Protein AF-A0AAE3CXT7-F1 (afdb_monomer_lite)

Organism: Providencia rettgeri (NCBI:txid587)

InterPro domains:
  IPR003063 Cloacin immunity protein family [PF03513] (1-55)

Structure (mmCIF, N/CA/C/O backbone):
data_AF-A0AAE3CXT7-F1
#
_entry.id   AF-A0AAE3CXT7-F1
#
loop_
_atom_site.group_PDB
_atom_site.id
_atom_site.type_symbol
_atom_site.label_atom_id
_atom_site.label_alt_id
_atom_site.label_comp_id
_atom_site.label_asym_id
_atom_site.label_entity_id
_atom_site.label_seq_id
_atom_site.pdbx_PDB_ins_code
_atom_site.Cartn_x
_atom_site.Cartn_y
_atom_site.Cartn_z
_atom_site.occupancy
_atom_site.B_iso_or_equiv
_atom_site.auth_seq_id
_atom_site.auth_comp_id
_atom_site.auth_asym_id
_atom_site.auth_atom_id
_atom_site.pdbx_PDB_model_num
ATOM 1 N N . GLY A 1 1 ? 14.790 5.079 -0.820 1.00 84.12 1 GLY A N 1
ATOM 2 C CA . GLY A 1 1 ? 15.841 4.059 -0.652 1.00 84.12 1 GLY A CA 1
ATOM 3 C C . GLY A 1 1 ? 15.424 2.832 -1.421 1.00 84.12 1 GLY A C 1
ATOM 4 O O . GLY A 1 1 ? 14.255 2.744 -1.767 1.00 84.12 1 GLY A O 1
ATOM 5 N N . ASP A 1 2 ? 16.348 1.919 -1.690 1.00 85.56 2 ASP A N 1
ATOM 6 C CA . ASP A 1 2 ? 16.220 1.023 -2.856 1.00 85.56 2 ASP A CA 1
ATOM 7 C C . ASP A 1 2 ? 15.641 -0.356 -2.521 1.00 85.56 2 ASP A C 1
ATOM 9 O O . ASP A 1 2 ? 15.753 -1.283 -3.311 1.00 85.56 2 ASP A O 1
ATOM 13 N N . ASN A 1 3 ? 15.064 -0.511 -1.326 1.00 86.06 3 ASN A N 1
ATOM 14 C CA . ASN A 1 3 ? 14.391 -1.744 -0.935 1.00 86.06 3 ASN A CA 1
ATOM 15 C C . ASN A 1 3 ? 12.928 -1.702 -1.399 1.00 86.06 3 ASN A C 1
ATOM 17 O O . ASN A 1 3 ? 12.140 -0.905 -0.887 1.00 86.06 3 ASN A O 1
ATOM 21 N N . ASP A 1 4 ? 12.590 -2.579 -2.335 1.00 84.81 4 ASP A N 1
ATOM 22 C CA . ASP A 1 4 ? 11.292 -2.726 -2.987 1.00 84.81 4 ASP A CA 1
ATOM 23 C C . ASP A 1 4 ? 10.448 -3.893 -2.440 1.00 84.81 4 ASP A C 1
ATOM 25 O O . ASP A 1 4 ? 9.362 -4.136 -2.954 1.00 84.81 4 ASP A O 1
ATOM 2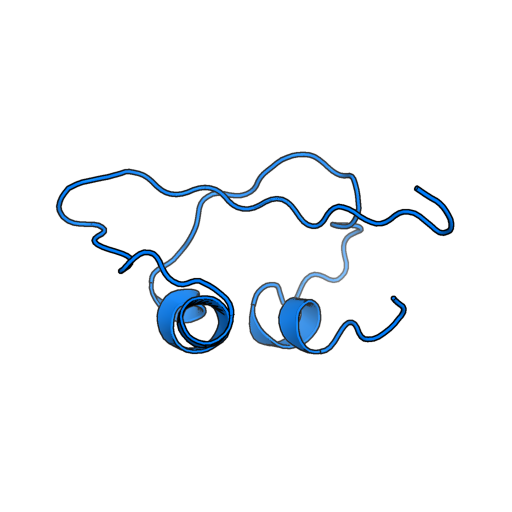9 N N . SER A 1 5 ? 10.844 -4.566 -1.349 1.00 86.50 5 SER A N 1
ATOM 30 C CA . SER A 1 5 ? 10.098 -5.737 -0.840 1.00 86.50 5 SER A CA 1
ATOM 31 C C . SER A 1 5 ? 8.619 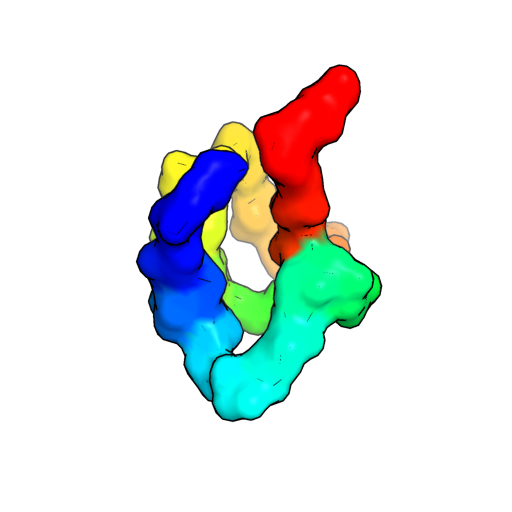-5.453 -0.536 1.00 86.50 5 SER A C 1
ATOM 33 O O . SER A 1 5 ? 7.766 -6.299 -0.776 1.00 86.50 5 SER A O 1
ATOM 35 N N . ILE A 1 6 ? 8.276 -4.245 -0.065 1.00 84.88 6 ILE A N 1
ATOM 36 C CA . ILE A 1 6 ? 6.870 -3.867 0.188 1.00 84.88 6 ILE A CA 1
ATOM 37 C C . ILE A 1 6 ? 6.063 -3.828 -1.117 1.00 84.88 6 ILE A C 1
ATOM 39 O O . ILE A 1 6 ? 4.877 -4.159 -1.118 1.00 84.88 6 ILE A O 1
ATOM 43 N N . ILE A 1 7 ? 6.688 -3.414 -2.223 1.00 84.62 7 ILE A N 1
ATOM 44 C CA . ILE A 1 7 ? 6.057 -3.409 -3.543 1.00 84.62 7 ILE A CA 1
ATOM 45 C C . ILE A 1 7 ? 5.752 -4.850 -3.952 1.00 84.62 7 ILE A C 1
ATOM 47 O O . ILE A 1 7 ? 4.593 -5.150 -4.218 1.00 84.62 7 ILE A O 1
ATOM 51 N N . GLU A 1 8 ? 6.742 -5.744 -3.894 1.00 81.94 8 GLU A N 1
ATOM 52 C CA . GLU A 1 8 ? 6.579 -7.162 -4.254 1.00 81.94 8 GLU A CA 1
ATOM 53 C C . GLU A 1 8 ? 5.502 -7.871 -3.410 1.00 81.94 8 GLU A C 1
ATOM 55 O O . GLU A 1 8 ? 4.756 -8.713 -3.910 1.00 81.94 8 GLU A O 1
ATOM 60 N N . GLU A 1 9 ? 5.392 -7.513 -2.128 1.00 80.38 9 GLU A N 1
ATOM 61 C CA . GLU A 1 9 ? 4.416 -8.079 -1.191 1.00 80.38 9 GLU A CA 1
ATOM 62 C C . GLU A 1 9 ? 2.993 -7.524 -1.357 1.00 80.38 9 GLU A C 1
ATOM 64 O O . GLU A 1 9 ? 2.039 -8.117 -0.847 1.00 80.38 9 GLU A O 1
ATOM 69 N N . THR A 1 10 ? 2.818 -6.377 -2.016 1.00 77.88 10 THR A N 1
ATOM 70 C CA . THR A 1 10 ? 1.503 -5.741 -2.193 1.00 77.88 10 THR A CA 1
ATOM 71 C C . THR A 1 10 ? 1.035 -5.877 -3.631 1.00 77.88 10 THR A C 1
ATOM 73 O O . THR A 1 10 ? 0.073 -6.593 -3.918 1.00 77.88 10 THR A O 1
ATOM 76 N N . ILE A 1 11 ? 1.743 -5.246 -4.557 1.00 74.88 11 ILE A N 1
ATOM 77 C CA . ILE A 1 11 ? 1.429 -5.294 -5.973 1.00 74.88 11 ILE A CA 1
ATOM 78 C C . ILE A 1 11 ? 2.386 -6.262 -6.656 1.00 74.88 11 ILE A C 1
ATOM 80 O O . ILE A 1 11 ? 3.545 -5.961 -6.921 1.00 74.88 11 ILE A O 1
ATOM 84 N N . ASN A 1 12 ? 1.848 -7.415 -7.038 1.00 64.00 12 ASN A N 1
ATOM 85 C CA . ASN A 1 12 ? 2.527 -8.327 -7.945 1.00 64.00 12 ASN A CA 1
ATOM 86 C C . ASN A 1 12 ? 2.296 -7.854 -9.392 1.00 64.00 12 ASN A C 1
ATOM 88 O O . ASN A 1 12 ? 1.494 -8.446 -10.116 1.00 64.00 12 ASN A O 1
ATOM 92 N N . SER A 1 13 ? 2.891 -6.726 -9.793 1.00 57.78 13 SER A N 1
ATOM 93 C CA . SER A 1 13 ? 2.740 -6.212 -11.158 1.00 57.78 13 SER A CA 1
ATOM 94 C C . SER A 1 13 ? 3.996 -6.431 -11.983 1.00 57.78 13 SER A C 1
ATOM 96 O O . SER A 1 13 ? 5.071 -5.945 -11.650 1.00 57.78 13 SER A O 1
ATOM 98 N N . GLU A 1 14 ? 3.812 -7.033 -13.155 1.00 63.72 14 GLU A N 1
ATOM 99 C CA . GLU A 1 14 ? 4.763 -6.956 -14.271 1.00 63.72 14 GLU A CA 1
ATOM 100 C C . GLU A 1 14 ? 4.844 -5.529 -14.876 1.00 63.72 14 GLU A C 1
ATOM 102 O O . GLU A 1 14 ? 5.571 -5.295 -15.841 1.00 63.72 14 GLU A O 1
ATOM 107 N N . GLU A 1 15 ? 4.092 -4.567 -14.325 1.00 66.00 15 GLU A N 1
ATOM 108 C CA . GLU A 1 15 ? 3.981 -3.181 -14.785 1.00 66.00 15 GLU A CA 1
ATOM 109 C C . GLU A 1 15 ? 4.733 -2.187 -13.882 1.00 66.00 15 GLU A C 1
ATOM 111 O O . GLU A 1 15 ? 4.998 -2.443 -12.709 1.00 66.00 15 GLU A O 1
ATOM 116 N N . ASN A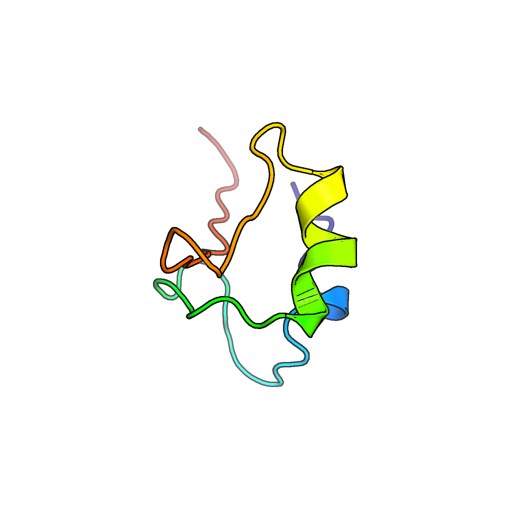 1 16 ? 5.073 -1.020 -14.440 1.00 77.31 16 ASN A N 1
ATOM 117 C CA . ASN A 1 16 ? 5.777 0.042 -13.723 1.00 77.31 16 ASN A CA 1
ATOM 118 C C . ASN A 1 16 ? 4.826 0.804 -12.784 1.00 77.31 16 ASN A C 1
ATOM 120 O O . ASN A 1 16 ? 3.968 1.557 -13.250 1.00 77.31 16 ASN A O 1
ATOM 124 N N . ILE A 1 17 ? 5.004 0.643 -11.472 1.00 86.75 17 ILE A N 1
ATOM 125 C CA . ILE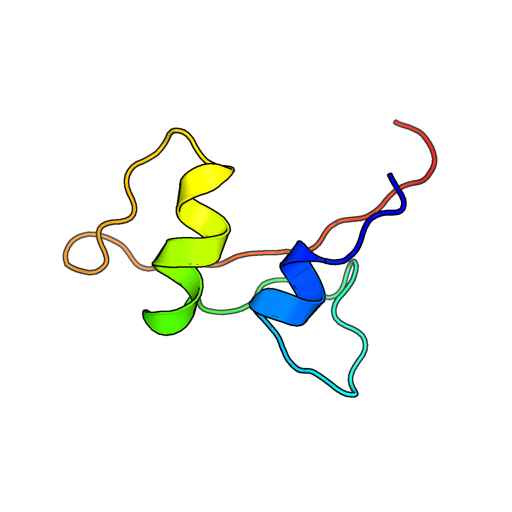 A 1 17 ? 4.136 1.256 -10.451 1.00 86.75 17 ILE A CA 1
ATOM 126 C C . ILE A 1 17 ? 4.780 2.416 -9.687 1.00 86.75 17 ILE A C 1
ATOM 128 O O . ILE A 1 17 ? 4.087 3.147 -8.979 1.00 86.75 17 ILE A O 1
ATOM 132 N N . ILE A 1 18 ? 6.094 2.603 -9.824 1.00 89.88 18 ILE A N 1
ATOM 133 C CA . ILE A 1 18 ? 6.828 3.647 -9.108 1.00 89.88 18 ILE A CA 1
ATOM 134 C C . ILE A 1 18 ? 6.591 4.995 -9.796 1.00 89.88 18 ILE A C 1
ATOM 136 O O . ILE A 1 18 ? 6.752 5.111 -11.011 1.00 89.88 18 ILE A O 1
ATOM 140 N N . ASN A 1 19 ? 6.236 6.026 -9.022 1.00 91.19 19 ASN A N 1
ATOM 141 C CA . ASN A 1 19 ? 5.878 7.365 -9.509 1.00 91.19 19 ASN A CA 1
ATOM 142 C C . ASN A 1 19 ? 4.760 7.347 -10.574 1.00 91.19 19 ASN A C 1
ATOM 144 O O . ASN A 1 19 ? 4.720 8.209 -11.455 1.00 91.19 19 ASN A O 1
ATOM 148 N N . ASN A 1 20 ? 3.853 6.365 -10.507 1.00 91.56 20 ASN A N 1
ATOM 149 C CA . ASN A 1 20 ? 2.816 6.142 -11.516 1.00 91.56 20 ASN A CA 1
ATOM 150 C C . ASN A 1 20 ? 1.393 6.327 -10.959 1.00 91.56 20 ASN A C 1
ATOM 152 O O . ASN A 1 20 ? 0.493 5.525 -11.199 1.00 91.56 20 ASN A O 1
ATOM 156 N N . GLY A 1 21 ? 1.191 7.407 -10.204 1.00 91.12 21 GLY A N 1
ATOM 157 C CA . GLY A 1 21 ? -0.108 7.749 -9.630 1.00 91.12 21 GLY A CA 1
ATOM 158 C C . GLY A 1 21 ? -0.436 6.963 -8.362 1.00 91.12 21 GLY A C 1
ATOM 159 O O . GLY A 1 21 ? 0.452 6.621 -7.583 1.00 91.12 21 GLY A O 1
ATOM 160 N N . CYS A 1 22 ? -1.731 6.745 -8.131 1.00 91.44 22 CYS A N 1
ATOM 161 C CA . CYS A 1 22 ? -2.240 6.056 -6.951 1.00 91.44 22 CYS A CA 1
ATOM 162 C C . CYS A 1 22 ? -3.132 4.876 -7.336 1.00 91.44 22 CYS A C 1
ATOM 164 O O . CYS A 1 22 ? -3.770 4.875 -8.391 1.00 91.44 22 CYS A O 1
ATOM 166 N N . PHE A 1 23 ? -3.166 3.889 -6.451 1.00 90.25 23 PHE A N 1
ATOM 167 C CA . PHE A 1 23 ? -3.881 2.634 -6.617 1.00 90.25 23 PHE A CA 1
ATOM 168 C C . PHE A 1 23 ? -4.870 2.465 -5.472 1.00 90.25 23 PHE A C 1
ATOM 170 O O . PHE A 1 23 ? -4.537 2.762 -4.321 1.00 90.25 23 PHE A O 1
ATOM 177 N N . ASP A 1 24 ? -6.064 1.966 -5.782 1.00 92.50 24 ASP A N 1
ATOM 178 C CA . ASP A 1 24 ? -7.046 1.619 -4.761 1.00 92.50 24 ASP A CA 1
ATOM 179 C C . ASP A 1 24 ? -6.511 0.479 -3.897 1.00 92.50 24 ASP A C 1
ATOM 181 O O . ASP A 1 24 ? -6.022 -0.541 -4.389 1.00 92.50 24 ASP A O 1
ATOM 185 N N . MET A 1 25 ? -6.588 0.667 -2.586 1.00 91.56 25 MET A N 1
ATOM 186 C CA . MET A 1 25 ? -6.090 -0.312 -1.640 1.00 91.56 25 MET A CA 1
ATOM 187 C C . MET A 1 25 ? -7.077 -1.479 -1.522 1.00 91.56 25 MET A C 1
ATOM 189 O O . MET A 1 25 ? -8.273 -1.276 -1.312 1.00 91.56 25 MET A O 1
ATOM 193 N N . VAL A 1 26 ? -6.568 -2.710 -1.586 1.00 90.44 26 VAL A N 1
ATOM 194 C CA . VAL A 1 26 ? -7.350 -3.933 -1.345 1.00 90.44 26 VAL A CA 1
ATOM 195 C C . VAL A 1 26 ? -7.068 -4.513 0.042 1.00 90.44 26 VAL A C 1
ATOM 197 O O . VAL A 1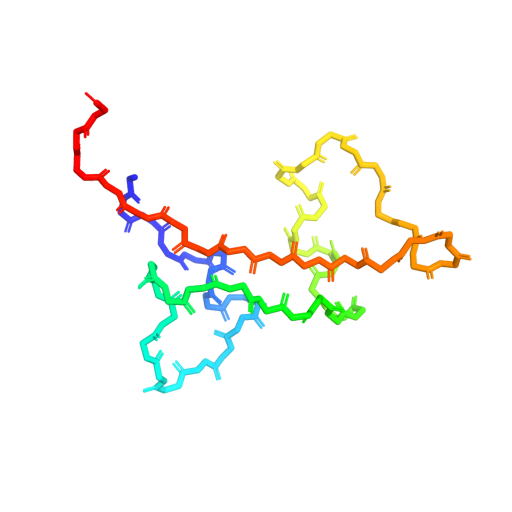 26 ? -6.021 -4.257 0.642 1.00 90.44 26 VAL A O 1
ATOM 200 N N . SER A 1 27 ? -8.000 -5.315 0.566 1.00 89.62 27 SER A N 1
ATOM 201 C CA . SER A 1 27 ? -7.904 -5.917 1.907 1.00 89.62 27 SER A CA 1
ATOM 202 C C . SER A 1 27 ? -6.631 -6.729 2.125 1.00 89.62 27 SER A C 1
ATOM 204 O O . SER A 1 27 ? -6.088 -6.745 3.228 1.00 89.62 27 SER A O 1
ATOM 206 N N . ASP A 1 28 ? -6.142 -7.372 1.069 1.00 89.31 28 ASP A N 1
ATOM 207 C CA . ASP A 1 28 ? -5.023 -8.310 1.134 1.00 89.31 28 ASP A CA 1
ATOM 208 C C . ASP 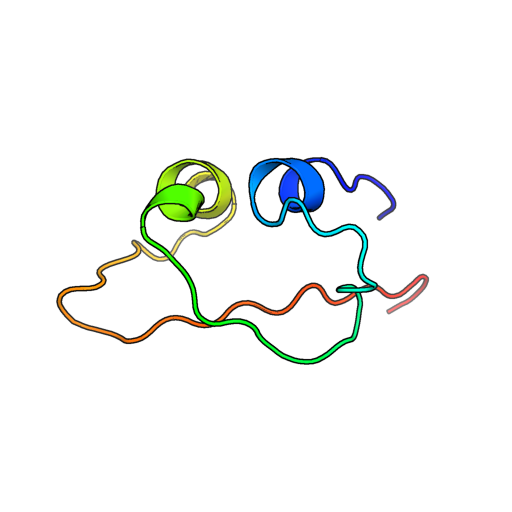A 1 28 ? -3.694 -7.599 1.423 1.00 89.31 28 ASP A C 1
ATOM 210 O O . ASP A 1 28 ? -2.757 -8.210 1.925 1.00 89.31 28 ASP A O 1
ATOM 214 N N . TRP A 1 29 ? -3.619 -6.285 1.183 1.00 90.56 29 TRP A N 1
ATOM 215 C CA . TRP A 1 29 ? -2.415 -5.490 1.435 1.00 90.56 29 TRP A CA 1
ATOM 216 C C . TRP A 1 29 ? -2.334 -4.955 2.859 1.00 90.56 29 TRP A C 1
ATOM 218 O O . TRP A 1 29 ? -1.281 -4.464 3.264 1.00 90.56 29 TRP A O 1
ATOM 228 N N . VAL A 1 30 ? -3.423 -5.028 3.636 1.00 90.88 30 VAL A N 1
ATOM 229 C CA . VAL A 1 30 ? -3.484 -4.432 4.981 1.00 90.88 30 VAL A CA 1
ATOM 230 C C . VAL A 1 30 ? -2.377 -4.976 5.867 1.00 90.88 30 VAL A C 1
ATOM 232 O O . VAL A 1 30 ? -1.696 -4.191 6.517 1.00 90.88 30 VAL A O 1
ATOM 235 N N . SER A 1 31 ? -2.163 -6.294 5.889 1.00 89.94 31 SER A N 1
ATOM 236 C CA . SER A 1 31 ? -1.141 -6.900 6.750 1.00 89.94 31 SER A CA 1
ATOM 237 C C . SER A 1 31 ? 0.264 -6.403 6.429 1.00 89.94 31 SER A C 1
ATOM 239 O O . SER A 1 31 ? 1.067 -6.227 7.343 1.00 89.94 31 SER A O 1
ATOM 241 N N . ASN A 1 32 ? 0.538 -6.147 5.150 1.00 90.00 32 ASN A N 1
ATOM 242 C CA . ASN A 1 32 ? 1.857 -5.744 4.683 1.00 90.00 32 ASN A CA 1
ATOM 243 C C . ASN A 1 32 ? 2.052 -4.242 4.932 1.00 90.00 32 ASN A C 1
ATOM 245 O O . ASN A 1 32 ? 3.047 -3.841 5.522 1.00 90.00 32 ASN A O 1
ATOM 249 N N . LEU A 1 33 ? 1.055 -3.406 4.620 1.00 90.62 33 LEU A N 1
ATOM 250 C CA . LEU A 1 33 ? 1.147 -1.947 4.757 1.00 90.62 33 LEU A CA 1
ATOM 251 C C . LEU A 1 33 ? 0.971 -1.435 6.194 1.00 90.62 33 LEU A C 1
ATOM 253 O O . LEU A 1 33 ? 1.608 -0.453 6.579 1.00 90.62 33 LEU A O 1
ATOM 257 N N . GLN A 1 34 ? 0.136 -2.080 7.014 1.00 93.25 34 GLN A N 1
ATOM 258 C CA . GLN A 1 34 ? -0.192 -1.594 8.360 1.00 93.25 34 GLN A CA 1
ATOM 259 C C . GLN A 1 34 ? 1.039 -1.515 9.275 1.00 93.25 34 GLN A C 1
ATOM 261 O O . GLN A 1 34 ? 1.101 -0.639 10.136 1.00 93.25 34 GLN A O 1
ATOM 266 N N . ASN A 1 35 ? 2.045 -2.371 9.063 1.00 92.00 35 ASN A N 1
ATOM 267 C CA . ASN A 1 35 ? 3.296 -2.358 9.829 1.00 92.00 35 ASN A CA 1
ATOM 268 C C . ASN A 1 35 ? 4.168 -1.120 9.554 1.00 92.00 35 ASN A C 1
ATOM 270 O O . ASN A 1 35 ? 5.056 -0.802 10.347 1.00 92.00 35 ASN A O 1
ATOM 274 N N . HIS A 1 36 ? 3.909 -0.402 8.459 1.00 91.56 36 HIS A N 1
ATOM 275 C CA . HIS A 1 36 ? 4.684 0.763 8.031 1.00 91.56 36 HIS A CA 1
ATOM 276 C C . HIS A 1 36 ? 3.954 2.092 8.268 1.00 91.56 36 HIS A C 1
ATOM 278 O O . HIS A 1 36 ? 4.516 3.160 8.021 1.00 91.56 36 HIS A O 1
ATOM 284 N N . ILE A 1 37 ? 2.716 2.054 8.772 1.00 91.62 37 ILE A N 1
ATOM 285 C CA . ILE A 1 37 ? 1.845 3.223 8.905 1.00 91.62 37 ILE A CA 1
ATOM 286 C C . ILE A 1 37 ? 1.257 3.266 10.321 1.00 91.62 37 ILE A C 1
ATOM 288 O O . ILE A 1 37 ? 0.791 2.266 10.855 1.00 91.62 37 ILE A O 1
ATOM 292 N N . LYS A 1 38 ? 1.259 4.448 10.954 1.00 96.12 38 LYS A N 1
ATOM 293 C CA . LYS A 1 38 ? 0.691 4.630 12.309 1.00 96.12 38 LYS A CA 1
ATOM 294 C C . LYS A 1 38 ? -0.837 4.662 12.329 1.00 96.12 38 LYS A C 1
ATOM 296 O O . LYS A 1 38 ? -1.444 4.334 13.343 1.00 96.12 38 LYS A O 1
ATOM 301 N N . HIS A 1 39 ? -1.440 5.145 11.247 1.00 95.44 39 HIS A N 1
ATOM 302 C CA . HIS A 1 39 ? -2.889 5.174 11.074 1.00 95.44 39 HIS A CA 1
ATOM 303 C C . HIS A 1 39 ? -3.434 3.751 10.971 1.00 95.44 39 HIS A C 1
ATOM 305 O O . HIS A 1 39 ? -2.866 2.939 10.245 1.00 95.44 39 HIS A O 1
ATOM 311 N N . ASN A 1 40 ? -4.529 3.465 11.675 1.00 95.88 40 ASN A N 1
ATOM 312 C CA . ASN A 1 40 ? -5.206 2.176 11.586 1.00 95.88 40 ASN A CA 1
ATOM 313 C C . ASN A 1 40 ? -6.107 2.158 10.347 1.00 95.88 40 ASN A C 1
ATOM 315 O O . ASN A 1 40 ? -6.968 3.027 10.185 1.00 95.88 40 ASN A O 1
ATOM 319 N N . ILE A 1 41 ? -5.908 1.181 9.470 1.00 95.38 41 ILE A N 1
ATOM 320 C CA . ILE A 1 41 ? -6.656 1.070 8.220 1.00 95.38 41 ILE A CA 1
ATOM 321 C C . ILE A 1 41 ? -8.042 0.479 8.516 1.00 95.38 41 ILE A C 1
ATOM 323 O O . ILE A 1 41 ? -8.172 -0.626 9.037 1.00 95.38 41 ILE A O 1
ATOM 327 N N . GLU A 1 42 ? -9.092 1.234 8.191 1.00 95.31 42 GLU A N 1
ATOM 328 C CA . GLU A 1 42 ? -10.489 0.925 8.498 1.00 95.31 42 GLU A CA 1
ATOM 329 C C . GLU A 1 42 ? -11.369 1.093 7.248 1.00 95.31 42 GLU A C 1
ATOM 331 O O . GLU A 1 42 ? -12.040 2.112 7.075 1.00 95.31 42 GLU A O 1
ATOM 336 N N . PHE A 1 43 ? -11.407 0.078 6.379 1.00 92.06 43 PHE A N 1
ATOM 337 C CA . PHE A 1 43 ? -12.200 0.093 5.134 1.00 92.06 43 PHE A CA 1
ATOM 338 C C . PHE A 1 43 ? -13.711 0.294 5.329 1.00 92.06 43 PHE A C 1
ATOM 340 O O . PHE A 1 43 ? -14.420 0.638 4.392 1.00 92.06 43 PHE A O 1
ATOM 347 N N . SER A 1 44 ? -14.235 0.094 6.541 1.00 94.69 44 SER A N 1
ATOM 348 C CA . SER A 1 44 ? -15.640 0.387 6.850 1.00 94.69 44 SER A CA 1
ATOM 349 C C . SER A 1 44 ? -15.939 1.885 6.970 1.00 94.69 44 SER A C 1
ATOM 351 O O . SER A 1 44 ? -17.109 2.264 7.021 1.00 94.69 44 SER A O 1
ATOM 353 N N . LYS A 1 45 ? -14.904 2.729 7.062 1.00 96.56 45 LYS A N 1
ATOM 354 C CA . LYS A 1 45 ? -15.023 4.173 7.297 1.00 96.56 45 LYS A CA 1
ATOM 355 C C . LYS A 1 45 ? -14.468 5.020 6.159 1.00 96.56 45 LYS A C 1
ATOM 357 O O . LYS A 1 45 ? -14.957 6.131 5.967 1.00 96.56 45 LYS A O 1
ATOM 362 N N . TYR A 1 46 ? -13.447 4.531 5.462 1.00 96.62 46 TYR A N 1
ATOM 363 C CA . TYR A 1 46 ? -12.715 5.309 4.471 1.00 96.62 46 TYR A CA 1
ATOM 364 C C . TYR A 1 46 ? -12.356 4.461 3.257 1.00 96.62 46 TYR A C 1
ATOM 366 O O . TYR A 1 46 ? -12.048 3.275 3.391 1.00 96.62 46 TYR A O 1
ATOM 374 N N . ASP A 1 47 ? -12.315 5.121 2.106 1.00 95.88 47 ASP A N 1
ATOM 375 C CA . ASP A 1 47 ? -11.653 4.610 0.914 1.00 95.88 47 ASP A CA 1
ATOM 376 C C . ASP A 1 47 ? -10.161 4.950 1.002 1.00 95.88 47 ASP A C 1
ATOM 378 O O . ASP A 1 47 ? -9.784 6.066 1.373 1.00 95.88 47 ASP A O 1
ATOM 382 N N . TYR A 1 48 ? -9.309 3.975 0.694 1.00 96.12 48 TYR A N 1
ATOM 383 C CA . TYR A 1 48 ? -7.859 4.102 0.808 1.00 96.12 48 TYR A CA 1
ATOM 384 C C . TYR A 1 48 ? -7.203 3.966 -0.556 1.00 96.12 48 TYR A C 1
ATOM 386 O O . TYR A 1 48 ? -7.548 3.078 -1.334 1.00 96.12 48 TYR A O 1
ATOM 394 N N . GLN A 1 49 ? -6.211 4.815 -0.798 1.00 95.00 49 GLN A N 1
ATOM 395 C CA . GLN A 1 49 ? -5.358 4.762 -1.976 1.00 95.00 49 GLN A CA 1
ATOM 396 C C . GLN A 1 49 ? -3.893 4.858 -1.553 1.00 95.00 49 GLN A C 1
ATOM 398 O O . GLN A 1 49 ? -3.573 5.490 -0.542 1.00 95.00 49 GLN A O 1
ATOM 403 N N . VAL A 1 50 ? -3.006 4.233 -2.324 1.00 92.44 50 VAL A N 1
ATOM 404 C CA . VAL A 1 50 ? -1.557 4.230 -2.085 1.00 92.44 50 VAL A CA 1
ATOM 405 C C . VAL A 1 50 ? -0.805 4.606 -3.361 1.00 92.44 50 VAL A C 1
ATOM 407 O O . VAL A 1 50 ? -1.178 4.173 -4.448 1.00 92.44 50 VAL A O 1
ATOM 410 N N . SER A 1 51 ? 0.243 5.418 -3.233 1.00 92.94 51 SER A N 1
ATOM 411 C CA . SER A 1 51 ? 1.235 5.681 -4.281 1.00 92.94 51 SER A CA 1
ATOM 412 C C . SER A 1 51 ? 2.598 5.160 -3.836 1.00 92.94 51 SER A C 1
ATOM 414 O O . SER A 1 51 ? 2.935 5.190 -2.649 1.00 92.94 51 SER A O 1
ATOM 416 N N . PHE A 1 52 ? 3.389 4.679 -4.792 1.00 90.62 52 PHE A N 1
ATOM 417 C CA . PHE A 1 52 ? 4.770 4.267 -4.560 1.00 90.62 52 PHE A CA 1
ATOM 418 C C . PHE A 1 52 ? 5.697 5.325 -5.144 1.00 90.62 52 PHE A C 1
ATOM 420 O O . PHE A 1 52 ? 6.105 5.246 -6.301 1.00 90.62 52 PHE A O 1
ATOM 427 N N . ASP A 1 53 ? 5.996 6.346 -4.347 1.00 91.81 53 ASP A N 1
ATOM 428 C CA . ASP A 1 53 ? 6.817 7.470 -4.787 1.00 91.81 53 ASP A CA 1
ATOM 429 C C . ASP A 1 53 ? 8.298 7.218 -4.467 1.00 91.81 53 ASP A C 1
ATOM 431 O O . ASP A 1 53 ? 8.661 6.874 -3.339 1.00 91.81 53 ASP A O 1
ATOM 435 N N . TYR A 1 54 ? 9.169 7.406 -5.459 1.00 91.50 54 TYR A N 1
ATOM 436 C CA . TYR A 1 54 ? 10.616 7.224 -5.318 1.00 91.50 54 TYR A CA 1
ATOM 437 C C . TYR A 1 54 ? 11.378 8.452 -5.806 1.00 91.50 54 TYR A C 1
ATOM 439 O O . TYR A 1 54 ? 11.085 9.009 -6.868 1.00 91.50 54 TYR A O 1
ATOM 447 N N . ARG A 1 55 ? 12.407 8.837 -5.048 1.00 89.00 55 ARG A N 1
ATOM 448 C CA . ARG A 1 55 ? 13.339 9.907 -5.404 1.00 89.00 55 ARG A CA 1
ATOM 449 C C . ARG A 1 55 ? 14.713 9.647 -4.782 1.00 89.00 55 ARG A C 1
ATOM 451 O O . ARG A 1 55 ? 14.780 9.282 -3.609 1.00 89.00 55 ARG A O 1
ATOM 458 N N . ASP A 1 56 ? 15.773 9.887 -5.555 1.00 85.00 56 ASP A N 1
ATOM 459 C CA . ASP A 1 56 ? 17.166 9.711 -5.108 1.00 85.00 56 ASP A CA 1
ATOM 460 C C . ASP A 1 56 ? 17.575 10.729 -4.032 1.00 85.00 56 ASP A C 1
ATOM 462 O O . ASP A 1 56 ? 18.227 10.382 -3.050 1.00 85.00 56 ASP A O 1
ATOM 466 N N . GLU A 1 57 ? 17.153 11.988 -4.181 1.00 82.31 57 GLU A N 1
ATOM 467 C CA . GLU A 1 57 ? 17.478 13.083 -3.258 1.00 82.31 57 GLU A CA 1
ATOM 468 C C . GLU A 1 57 ? 16.246 13.946 -2.958 1.00 82.31 57 GLU A C 1
ATOM 470 O O . GLU A 1 57 ? 15.451 14.226 -3.858 1.00 82.31 57 GLU A O 1
ATOM 475 N N . TRP A 1 58 ? 16.094 14.383 -1.703 1.00 69.56 58 TRP A N 1
ATOM 476 C CA . TRP A 1 58 ? 14.989 15.239 -1.239 1.00 69.56 58 TRP A CA 1
ATOM 477 C C . TRP A 1 58 ? 15.095 16.683 -1.742 1.00 69.56 58 TRP A C 1
ATOM 479 O O . TRP A 1 58 ? 16.180 17.282 -1.620 1.00 69.56 58 TRP A O 1
#

Sequence (58 aa):
GDNDSIIEETINSEENIINNGCFDMVSDWVSNLQNHIKHNIEFSKYDYQVSFDYRDEW

Radius of gyration: 12.07 Å; chains: 1; bounding box: 33×24×27 Å

pLDDT: mean 87.53, std 8.74, range [57.78, 96.62]

Foldseek 3Di:
DPDCVLVVQQDVDPDDQEVPDKDWHDPSSQVSCVVVDPDRDDPVVDTDIDGHYDDPDD

Secondary structure (DSSP, 8-state):
----HHHHHH---SS--BTS--EEPPGGGHHHHHTT-SSPP-TTT---EE-B---S--